Protein AF-A0AAQ4FDE8-F1 (afdb_monomer)

Radius of gyration: 30.87 Å; Cα contacts (8 Å, |Δi|>4): 54; chains: 1; bounding box: 46×74×70 Å

pLDDT: mean 71.05, std 19.65, range [37.56, 96.06]

Secondary structure (DSSP, 8-state):
-HHHHHHHHHT-SS------TT----GGGSGGG---S-TTSGGGS--------HHHHHHHHHHHHHHHHHHHHHHHHHHHT----------------------------TTHHHHHHHHHHHHHHHHHHHTTS-S--SSHHHHHHHHHHHHHHHHTT--

Foldseek 3Di:
DQLVLVCVLVVNPVSPDDDDPPDDDFLVQFPVSHADPDPVDSRPHRNDRDDDDPVNVVVVVVVVVVVVVVVVVVVVVVVVVPDDPPDDDDDDDDDDDDDDDDDDDDDPDPPPPPVVVVVVVVVVVVVVVPPPDDDDDPPVVVVVVVVVVVVVVVVVPPD

Sequence (159 aa):
MWIDNIRKARGDTDGVWSPTKYSKVCSRHFVGNTKGEDPRTENYAPTIFPFVKKETAQKYNMHLAARQRAKQSQQKLTEASETPSLGGVAKHPLPSSNAATAELAGGATMEGQVRSFLVTCLFLTFLTTTYKCSKRRKFLASFAMQITTRVAKRLVSFE

Structure (mmCIF, N/CA/C/O backbone):
data_AF-A0AAQ4FDE8-F1
#
_entry.id   AF-A0AAQ4FDE8-F1
#
loop_
_atom_site.group_PDB
_atom_site.id
_atom_site.type_symbol
_atom_site.label_atom_id
_atom_site.label_alt_id
_atom_site.label_comp_id
_atom_site.label_asym_id
_atom_site.label_entity_id
_atom_site.label_seq_id
_atom_site.pdbx_PDB_ins_code
_atom_site.Cartn_x
_atom_site.Cartn_y
_atom_site.Cartn_z
_atom_site.occupancy
_atom_site.B_iso_or_equiv
_atom_site.auth_seq_id
_atom_site.auth_comp_id
_atom_site.auth_asym_id
_atom_site.auth_atom_id
_atom_site.pdbx_PDB_model_num
ATOM 1 N N . MET A 1 1 ? 8.113 7.552 -10.962 1.00 76.06 1 MET A N 1
ATOM 2 C CA . MET A 1 1 ? 7.499 6.220 -11.186 1.00 76.06 1 MET A CA 1
ATOM 3 C C . MET A 1 1 ? 7.056 5.532 -9.889 1.00 76.06 1 MET A C 1
ATOM 5 O O . MET A 1 1 ? 5.872 5.271 -9.746 1.00 76.06 1 MET A O 1
ATOM 9 N N . TRP A 1 2 ? 7.948 5.258 -8.921 1.00 91.06 2 TRP A N 1
ATOM 10 C CA . TRP A 1 2 ? 7.588 4.549 -7.670 1.00 91.06 2 TRP A CA 1
ATOM 11 C C . TRP A 1 2 ? 6.541 5.293 -6.827 1.00 91.06 2 TRP A C 1
ATOM 13 O O . TRP A 1 2 ? 5.496 4.749 -6.479 1.00 91.06 2 TRP A O 1
ATOM 23 N N . ILE A 1 3 ? 6.819 6.568 -6.539 1.00 91.06 3 ILE A N 1
ATOM 24 C CA . ILE A 1 3 ? 5.952 7.434 -5.732 1.00 91.06 3 ILE A CA 1
ATOM 25 C C . ILE A 1 3 ? 4.625 7.689 -6.455 1.00 91.06 3 ILE A C 1
ATOM 27 O O . ILE A 1 3 ? 3.570 7.635 -5.828 1.00 91.06 3 ILE A O 1
ATOM 31 N N . ASP A 1 4 ? 4.666 7.893 -7.772 1.00 89.88 4 ASP A N 1
ATOM 32 C CA . ASP A 1 4 ? 3.481 8.195 -8.583 1.00 89.88 4 ASP A CA 1
ATOM 33 C C . ASP A 1 4 ? 2.487 7.031 -8.598 1.00 89.88 4 ASP A C 1
ATOM 35 O O . ASP A 1 4 ? 1.287 7.246 -8.436 1.00 89.88 4 ASP A O 1
ATOM 39 N N . ASN A 1 5 ? 2.976 5.789 -8.697 1.00 90.19 5 ASN A N 1
ATOM 40 C CA . ASN A 1 5 ? 2.124 4.602 -8.612 1.00 90.19 5 ASN A CA 1
ATOM 41 C C . ASN A 1 5 ? 1.392 4.533 -7.266 1.00 90.19 5 ASN A C 1
ATOM 43 O O . ASN A 1 5 ? 0.196 4.239 -7.221 1.00 90.19 5 ASN A O 1
ATOM 47 N N . ILE A 1 6 ? 2.090 4.845 -6.171 1.00 90.94 6 ILE A N 1
ATOM 48 C CA . ILE A 1 6 ? 1.501 4.845 -4.828 1.00 90.94 6 ILE A CA 1
ATOM 49 C C . ILE A 1 6 ? 0.491 5.991 -4.678 1.00 90.94 6 ILE A C 1
ATOM 51 O O . ILE A 1 6 ? -0.596 5.776 -4.140 1.00 90.94 6 ILE A O 1
ATOM 55 N N . ARG A 1 7 ? 0.804 7.193 -5.174 1.00 89.81 7 ARG A N 1
ATOM 56 C CA . ARG A 1 7 ? -0.124 8.339 -5.165 1.00 89.81 7 ARG A CA 1
ATOM 57 C C . ARG A 1 7 ? -1.403 8.026 -5.930 1.00 89.81 7 ARG A C 1
ATOM 59 O O . ARG A 1 7 ? -2.496 8.167 -5.381 1.00 89.81 7 ARG A O 1
ATOM 66 N N . LYS A 1 8 ? -1.267 7.482 -7.141 1.00 87.44 8 LYS A N 1
ATOM 67 C CA . LYS A 1 8 ? -2.397 7.041 -7.965 1.00 87.44 8 LYS A CA 1
ATOM 68 C C . LYS A 1 8 ? -3.247 5.997 -7.243 1.00 87.44 8 LYS A C 1
ATOM 70 O O . LYS A 1 8 ? -4.468 6.116 -7.221 1.00 87.44 8 LYS A O 1
ATOM 75 N N . ALA A 1 9 ? -2.617 5.016 -6.598 1.00 86.88 9 ALA A N 1
ATOM 76 C CA . ALA A 1 9 ? -3.317 3.994 -5.822 1.00 86.88 9 ALA A CA 1
ATOM 77 C C . ALA A 1 9 ? -4.066 4.553 -4.602 1.00 86.88 9 ALA A C 1
ATOM 79 O O . ALA A 1 9 ? -5.101 4.015 -4.210 1.00 86.88 9 ALA A O 1
ATOM 80 N N . ARG A 1 10 ? -3.558 5.633 -4.000 1.00 85.44 10 ARG A N 1
ATOM 81 C CA . ARG A 1 10 ? -4.215 6.342 -2.892 1.00 85.44 10 ARG A CA 1
ATOM 82 C C . ARG A 1 10 ? -5.325 7.289 -3.355 1.00 85.44 10 ARG A C 1
ATOM 84 O O . ARG A 1 10 ? -6.093 7.737 -2.509 1.00 85.44 10 ARG A O 1
ATOM 91 N N . GLY A 1 11 ? -5.419 7.578 -4.654 1.00 85.50 11 GLY A N 1
ATOM 92 C CA . GLY A 1 11 ? -6.295 8.626 -5.180 1.00 85.50 11 GLY A CA 1
ATOM 93 C C . GLY A 1 11 ? -5.822 10.033 -4.808 1.00 85.50 11 GLY A C 1
ATOM 94 O O . GLY A 1 11 ? -6.640 10.937 -4.687 1.00 85.50 11 GLY A O 1
ATOM 95 N N . ASP A 1 12 ? -4.519 10.203 -4.579 1.00 84.19 12 ASP A N 1
ATOM 96 C CA . ASP A 1 12 ? -3.904 11.494 -4.280 1.00 84.19 12 ASP A CA 1
ATOM 97 C C . ASP A 1 12 ? -3.520 12.195 -5.590 1.00 84.19 12 ASP A C 1
ATOM 99 O O . ASP A 1 12 ? -2.417 12.009 -6.109 1.00 84.19 12 ASP A O 1
ATOM 103 N N . THR A 1 13 ? -4.469 12.936 -6.166 1.00 76.69 13 THR A N 1
ATOM 104 C CA . THR A 1 13 ? -4.285 13.714 -7.406 1.00 76.69 13 THR A CA 1
ATOM 105 C C . THR A 1 13 ? -3.457 14.977 -7.198 1.00 76.69 13 THR A C 1
ATOM 107 O O . THR A 1 13 ? -2.770 15.407 -8.120 1.00 76.69 13 THR A O 1
ATOM 110 N N . ASP A 1 14 ? -3.479 15.530 -5.987 1.00 81.19 14 ASP A N 1
ATOM 111 C CA . ASP A 1 14 ? -2.883 16.832 -5.672 1.00 81.19 14 ASP A CA 1
ATOM 112 C C . ASP A 1 14 ? -1.425 16.692 -5.191 1.00 81.19 14 ASP A C 1
ATOM 114 O O . ASP A 1 14 ? -0.738 17.678 -4.931 1.00 81.19 14 ASP A O 1
ATOM 118 N N . GLY A 1 15 ? -0.935 15.450 -5.072 1.00 83.19 15 GLY A N 1
ATOM 119 C CA . GLY A 1 15 ? 0.443 15.137 -4.696 1.00 83.19 15 GLY A CA 1
ATOM 120 C C . GLY A 1 15 ? 0.784 15.462 -3.241 1.00 83.19 15 GLY A C 1
ATOM 121 O O . GLY A 1 15 ? 1.968 15.564 -2.906 1.00 83.19 15 GLY A O 1
ATOM 122 N N . VAL A 1 16 ? -0.230 15.603 -2.383 1.00 88.25 16 VAL A N 1
ATOM 123 C CA . VAL A 1 16 ? -0.091 15.996 -0.971 1.00 88.25 16 VAL A CA 1
ATOM 124 C C . VAL A 1 16 ? 0.707 14.956 -0.190 1.00 88.25 16 VAL A C 1
ATOM 126 O O . VAL A 1 16 ? 1.462 15.287 0.726 1.00 88.25 16 VAL A O 1
ATOM 129 N N . TRP A 1 17 ? 0.565 13.680 -0.540 1.00 89.56 17 TRP A N 1
ATOM 130 C CA . TRP A 1 17 ? 1.289 12.609 0.115 1.00 89.56 17 TRP A CA 1
ATOM 131 C C . TRP A 1 17 ? 2.720 12.489 -0.415 1.00 89.56 17 TRP A C 1
ATOM 133 O O . TRP A 1 17 ? 2.978 12.389 -1.621 1.00 89.56 17 TRP A O 1
ATOM 143 N N . SER A 1 18 ? 3.657 12.402 0.525 1.00 92.31 18 SER A N 1
ATOM 144 C CA . SER A 1 18 ? 5.048 12.032 0.299 1.00 92.31 18 SER A CA 1
ATOM 145 C C . SER A 1 18 ? 5.454 10.904 1.258 1.00 92.31 18 SER A C 1
ATOM 147 O O . SER A 1 18 ? 4.948 10.819 2.385 1.00 92.31 18 SER A O 1
ATOM 149 N N . PRO A 1 19 ? 6.335 9.986 0.826 1.00 93.25 19 PRO A N 1
ATOM 150 C CA . PRO A 1 19 ? 6.833 8.941 1.703 1.00 93.25 19 PRO A CA 1
ATOM 151 C C . PRO A 1 19 ? 7.710 9.542 2.805 1.00 93.25 19 PRO A C 1
ATOM 153 O O . PRO A 1 19 ? 8.568 10.388 2.568 1.00 93.25 19 PRO A O 1
ATOM 156 N N . THR A 1 20 ? 7.520 9.056 4.024 1.00 94.44 20 THR A N 1
ATOM 157 C CA . THR A 1 20 ? 8.389 9.339 5.174 1.00 94.44 20 THR A CA 1
ATOM 158 C C . THR A 1 20 ? 9.442 8.242 5.339 1.00 94.44 20 THR A C 1
ATOM 160 O O . THR A 1 20 ? 9.302 7.156 4.777 1.00 94.44 20 THR A O 1
ATOM 163 N N . LYS A 1 21 ? 10.444 8.451 6.208 1.00 95.44 21 LYS A N 1
ATOM 164 C CA . LYS A 1 21 ? 11.445 7.416 6.559 1.00 95.44 21 LYS A CA 1
ATOM 165 C C . LYS A 1 21 ? 10.852 6.098 7.086 1.00 95.44 21 LYS A C 1
ATOM 167 O O . LYS A 1 21 ? 11.520 5.072 7.076 1.00 95.44 21 LYS A O 1
ATOM 172 N N . TYR A 1 22 ? 9.605 6.122 7.556 1.00 94.81 22 TYR A N 1
ATOM 173 C CA . TYR A 1 22 ? 8.897 4.948 8.074 1.00 94.81 22 TYR A CA 1
ATOM 174 C C . TYR A 1 22 ? 7.886 4.368 7.083 1.00 94.81 22 TYR A C 1
ATOM 176 O O . TYR A 1 22 ? 7.235 3.367 7.385 1.00 94.81 22 TYR A O 1
ATOM 184 N N . SER A 1 23 ? 7.725 4.991 5.916 1.00 91.50 23 SER A N 1
ATOM 185 C CA . SER A 1 23 ? 6.811 4.511 4.886 1.00 91.50 23 SER A CA 1
ATOM 186 C C . SER A 1 23 ? 7.382 3.249 4.249 1.00 91.50 23 SER A C 1
ATOM 188 O O . SER A 1 23 ? 8.468 3.265 3.678 1.00 91.50 23 SER A O 1
ATOM 190 N N . LYS A 1 24 ? 6.646 2.142 4.368 1.00 93.00 24 LYS A N 1
ATOM 191 C CA . LYS A 1 24 ? 7.025 0.834 3.824 1.00 93.00 24 LYS A CA 1
ATOM 192 C C . LYS A 1 24 ? 5.966 0.356 2.837 1.00 93.00 24 LYS A C 1
ATOM 194 O O . LYS A 1 24 ? 4.775 0.566 3.058 1.00 93.00 24 LYS A O 1
ATOM 199 N N . VAL A 1 25 ? 6.407 -0.315 1.776 1.00 92.69 25 VAL A N 1
ATOM 200 C CA . VAL A 1 25 ? 5.535 -0.972 0.794 1.00 92.69 25 VAL A CA 1
ATOM 201 C C . VAL A 1 25 ? 5.641 -2.479 0.989 1.00 92.69 25 VAL A C 1
ATOM 203 O O . VAL A 1 25 ? 6.737 -3.031 1.043 1.00 92.69 25 VAL A O 1
ATOM 206 N N . CYS A 1 26 ? 4.500 -3.150 1.121 1.00 91.44 26 CYS A N 1
ATOM 207 C CA . CYS A 1 26 ? 4.455 -4.601 1.271 1.00 91.44 26 CYS A CA 1
ATOM 208 C C . CYS A 1 26 ? 4.826 -5.302 -0.044 1.00 91.44 26 CYS A C 1
ATOM 210 O O . CYS A 1 26 ? 4.425 -4.859 -1.120 1.00 91.44 26 CYS A O 1
ATOM 212 N N . SER A 1 27 ? 5.504 -6.449 0.044 1.00 94.25 27 SER A N 1
ATOM 213 C CA . SER A 1 27 ? 5.958 -7.208 -1.131 1.00 94.25 27 SER A CA 1
ATOM 214 C C . SER A 1 27 ? 4.819 -7.677 -2.053 1.00 94.25 27 SER A C 1
ATOM 216 O O . SER A 1 27 ? 5.008 -7.822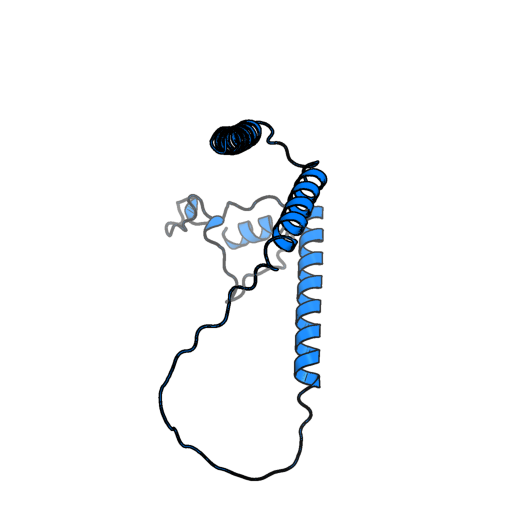 -3.252 1.00 94.25 27 SER A O 1
ATOM 218 N N . ARG A 1 28 ? 3.599 -7.815 -1.518 1.00 94.19 28 ARG A N 1
ATOM 219 C CA . ARG A 1 28 ? 2.365 -8.130 -2.264 1.00 94.19 28 ARG A CA 1
ATOM 220 C C . ARG A 1 28 ? 2.040 -7.143 -3.392 1.00 94.19 28 ARG A C 1
ATOM 222 O O . ARG A 1 28 ? 1.252 -7.468 -4.271 1.00 94.19 28 ARG A O 1
ATOM 229 N N . HIS A 1 29 ? 2.590 -5.933 -3.345 1.00 94.19 29 HIS A N 1
ATOM 230 C CA . HIS A 1 29 ? 2.349 -4.925 -4.375 1.00 94.19 29 HIS A CA 1
ATOM 231 C C . HIS A 1 29 ? 3.249 -5.086 -5.615 1.00 94.19 29 HIS A C 1
ATOM 233 O O . HIS A 1 29 ? 3.078 -4.339 -6.578 1.00 94.19 29 HIS A O 1
ATOM 239 N N . PHE A 1 30 ? 4.165 -6.061 -5.605 1.00 94.69 30 PHE A N 1
ATOM 240 C CA . PHE A 1 30 ? 5.050 -6.431 -6.714 1.00 94.69 30 PHE A CA 1
ATOM 241 C C . PHE A 1 30 ? 4.616 -7.776 -7.310 1.00 94.69 30 PHE A C 1
ATOM 243 O O . PHE A 1 30 ? 4.038 -8.606 -6.597 1.00 94.69 30 PHE A O 1
ATOM 250 N N . VAL A 1 31 ? 4.881 -8.019 -8.598 1.00 91.88 31 VAL A N 1
ATOM 251 C CA . VAL A 1 31 ? 4.477 -9.286 -9.226 1.00 91.88 31 VAL A CA 1
ATOM 252 C C . VAL A 1 31 ? 5.301 -10.451 -8.665 1.00 91.88 31 VAL A C 1
ATOM 254 O O . VAL A 1 31 ? 6.473 -10.328 -8.312 1.00 91.88 31 VAL A O 1
ATOM 257 N N . GLY A 1 32 ? 4.637 -11.584 -8.432 1.00 92.62 32 GLY A N 1
ATOM 258 C CA . GLY A 1 32 ? 5.239 -12.711 -7.710 1.00 92.62 32 GLY A CA 1
ATOM 259 C C . GLY A 1 32 ? 5.579 -12.414 -6.240 1.00 92.62 32 GLY A C 1
ATOM 260 O O . GLY A 1 32 ? 6.380 -13.132 -5.645 1.00 92.62 32 GLY A O 1
ATOM 261 N N . ASN A 1 33 ? 4.999 -11.365 -5.643 1.00 94.62 33 ASN A N 1
ATOM 262 C CA . ASN A 1 33 ? 5.236 -10.941 -4.259 1.00 94.62 33 ASN A CA 1
ATOM 263 C C . ASN A 1 33 ? 6.716 -10.664 -3.926 1.00 94.62 33 ASN A C 1
ATOM 265 O O . ASN A 1 33 ? 7.115 -10.793 -2.765 1.00 94.62 33 ASN A O 1
ATOM 269 N N . THR A 1 34 ? 7.527 -10.301 -4.924 1.00 93.56 34 THR A N 1
ATOM 270 C CA . THR A 1 34 ? 8.976 -10.103 -4.784 1.00 93.56 34 THR A CA 1
ATOM 271 C C . THR A 1 34 ? 9.397 -8.811 -5.479 1.00 93.56 34 THR A C 1
ATOM 273 O O . THR A 1 34 ? 9.011 -8.567 -6.617 1.00 93.56 34 THR A O 1
ATOM 276 N N . LYS A 1 35 ? 10.191 -7.974 -4.799 1.00 93.88 35 LYS A N 1
ATOM 277 C CA . LYS A 1 35 ? 10.752 -6.751 -5.389 1.00 93.88 35 LYS A CA 1
ATOM 278 C C . LYS A 1 35 ? 11.932 -7.114 -6.294 1.00 93.88 35 LYS A C 1
ATOM 280 O O . LYS A 1 35 ? 12.846 -7.805 -5.853 1.00 93.88 35 LYS A O 1
ATOM 285 N N . GLY A 1 36 ? 11.921 -6.610 -7.522 1.00 92.56 36 GLY A N 1
ATOM 286 C CA . GLY A 1 36 ? 13.080 -6.620 -8.411 1.00 92.56 36 GLY A CA 1
ATOM 287 C C . GLY A 1 36 ? 14.007 -5.434 -8.134 1.00 92.56 36 GLY A C 1
ATOM 288 O O . GLY A 1 36 ? 13.549 -4.360 -7.744 1.00 92.56 36 GLY A O 1
ATOM 289 N N . GLU A 1 37 ? 15.309 -5.621 -8.344 1.00 92.62 37 GLU A N 1
ATOM 290 C CA . GL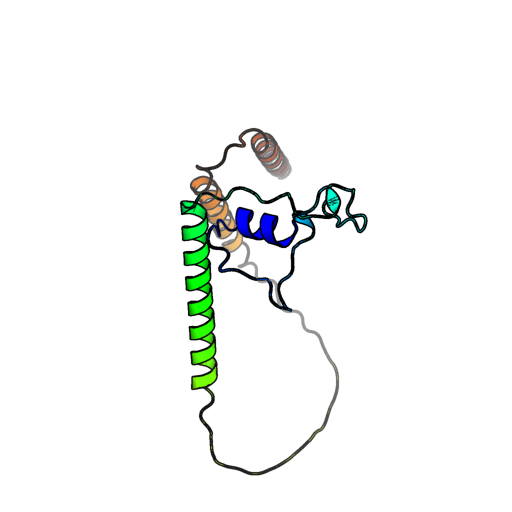U A 1 37 ? 16.299 -4.534 -8.261 1.00 92.62 37 GLU A CA 1
ATOM 291 C C . GLU A 1 37 ? 16.556 -3.861 -9.614 1.00 92.62 37 GLU A C 1
ATOM 293 O O . GLU A 1 37 ? 16.961 -2.703 -9.645 1.00 92.62 37 GLU A O 1
ATOM 298 N N . ASP A 1 38 ? 16.289 -4.552 -10.728 1.00 93.19 38 ASP A N 1
ATOM 299 C CA . ASP A 1 38 ? 16.512 -4.021 -12.074 1.00 93.19 38 ASP A CA 1
ATOM 300 C C . ASP A 1 38 ? 15.360 -3.090 -12.501 1.00 93.19 38 ASP A C 1
ATOM 302 O O . ASP A 1 38 ? 14.238 -3.579 -12.685 1.00 93.19 38 ASP A O 1
ATOM 306 N N . PRO A 1 39 ? 15.614 -1.784 -12.733 1.00 90.81 39 PRO A N 1
ATOM 307 C CA . PRO A 1 39 ? 14.609 -0.813 -13.170 1.00 90.81 39 PRO A CA 1
ATOM 308 C C . PRO A 1 39 ? 13.896 -1.150 -14.480 1.00 90.81 39 PRO A C 1
ATOM 310 O O . PRO A 1 39 ? 12.833 -0.590 -14.750 1.00 90.81 39 PRO A O 1
ATOM 313 N N . ARG A 1 40 ? 14.467 -2.030 -15.307 1.00 91.19 40 ARG A N 1
ATOM 314 C CA . ARG A 1 40 ? 13.868 -2.464 -16.580 1.00 91.19 40 ARG A CA 1
ATOM 315 C C . ARG A 1 40 ? 12.789 -3.528 -16.394 1.00 91.19 40 ARG A C 1
ATOM 317 O O . ARG A 1 40 ? 12.038 -3.800 -17.326 1.00 91.19 40 ARG A O 1
ATOM 324 N N . THR A 1 41 ? 12.714 -4.133 -15.210 1.00 90.06 41 THR A N 1
ATOM 325 C CA . THR A 1 41 ? 11.738 -5.180 -14.900 1.00 90.06 41 THR A CA 1
ATOM 326 C C . THR A 1 41 ? 10.447 -4.594 -14.340 1.00 90.06 41 THR A C 1
ATOM 328 O O . THR A 1 41 ? 10.452 -3.622 -13.584 1.00 90.06 41 THR A O 1
ATOM 331 N N . GLU A 1 42 ? 9.318 -5.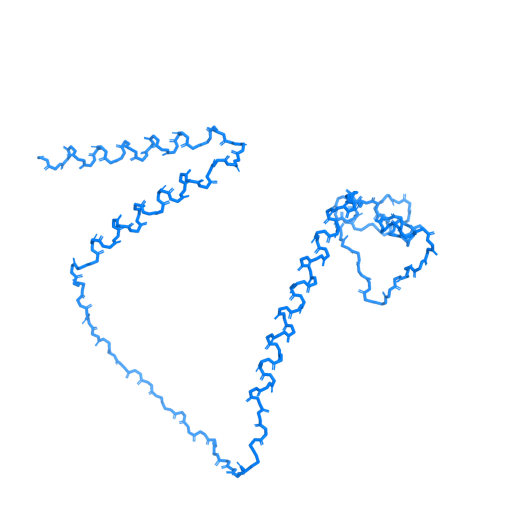234 -14.642 1.00 87.06 42 GLU A N 1
ATOM 332 C CA . GLU A 1 42 ? 8.007 -4.855 -14.092 1.00 87.06 42 GLU A CA 1
ATOM 333 C C . GLU A 1 42 ? 7.937 -4.968 -12.558 1.00 87.06 42 GLU A C 1
ATOM 335 O O . GLU A 1 42 ? 7.177 -4.249 -11.911 1.00 87.06 42 GLU A O 1
ATOM 340 N N . ASN A 1 43 ? 8.787 -5.813 -11.968 1.00 91.88 43 ASN A N 1
ATOM 341 C CA . ASN A 1 43 ? 8.889 -6.031 -10.525 1.00 91.88 43 ASN A CA 1
ATOM 342 C C . ASN A 1 43 ? 9.681 -4.961 -9.775 1.00 91.88 43 ASN A C 1
ATOM 344 O O . ASN A 1 43 ? 9.768 -5.022 -8.547 1.00 91.88 43 ASN A O 1
ATOM 348 N N . TYR A 1 44 ? 10.255 -3.982 -10.467 1.00 93.81 44 TYR A N 1
ATOM 349 C CA . TYR A 1 44 ? 10.952 -2.878 -9.816 1.00 93.81 44 TYR A CA 1
ATOM 350 C C . TYR A 1 44 ? 9.994 -1.934 -9.073 1.00 93.81 44 TYR A C 1
ATOM 352 O O . TYR A 1 44 ? 10.296 -1.427 -7.986 1.00 93.81 44 TYR A O 1
ATOM 360 N N . ALA A 1 45 ? 8.805 -1.705 -9.638 1.00 93.38 45 ALA A N 1
ATOM 361 C CA . ALA A 1 45 ? 7.818 -0.776 -9.104 1.00 93.38 45 ALA A CA 1
ATOM 362 C C . ALA A 1 45 ? 6.561 -1.490 -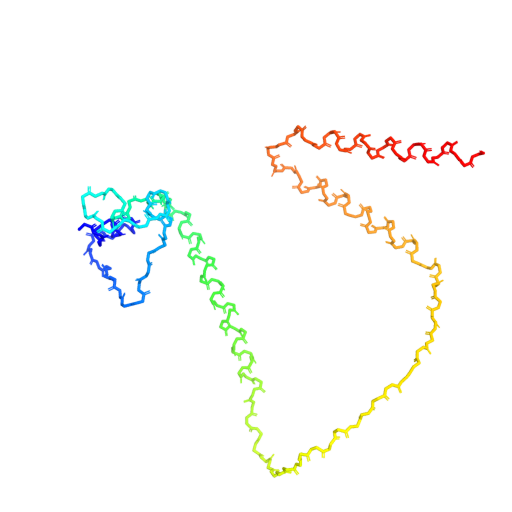8.587 1.00 93.38 45 ALA A C 1
ATOM 364 O O . ALA A 1 45 ? 6.133 -2.475 -9.182 1.00 93.38 45 ALA A O 1
ATOM 365 N N . PRO A 1 46 ? 5.917 -0.998 -7.510 1.00 93.69 46 PRO A N 1
ATOM 366 C CA . PRO A 1 46 ? 4.659 -1.546 -7.067 1.00 93.69 46 PRO A CA 1
ATOM 367 C C . PRO A 1 46 ? 3.595 -1.118 -8.070 1.00 93.69 46 PRO A C 1
ATOM 369 O O . PRO A 1 46 ? 3.380 0.073 -8.314 1.00 93.69 46 PRO A O 1
ATOM 372 N N . THR A 1 47 ? 2.949 -2.096 -8.676 1.00 91.69 47 THR A N 1
ATOM 373 C CA . THR A 1 47 ? 1.903 -1.896 -9.686 1.00 91.69 47 THR A CA 1
ATOM 374 C C . THR A 1 47 ? 0.589 -2.530 -9.249 1.00 91.69 47 THR A C 1
ATOM 376 O O . THR A 1 47 ? -0.481 -2.123 -9.701 1.00 91.69 47 THR A O 1
ATOM 379 N N . ILE A 1 48 ? 0.639 -3.475 -8.305 1.00 93.00 48 ILE A N 1
ATOM 380 C CA . ILE A 1 48 ? -0.522 -4.235 -7.855 1.00 93.00 48 ILE A CA 1
ATOM 381 C C . ILE A 1 48 ? -1.184 -3.498 -6.694 1.00 93.00 48 ILE A C 1
ATOM 383 O O . ILE A 1 48 ? -0.871 -3.723 -5.524 1.00 93.00 48 ILE A O 1
ATOM 387 N N . PHE A 1 49 ? -2.141 -2.631 -7.006 1.00 89.69 49 PHE A N 1
ATOM 388 C CA . PHE A 1 49 ? -3.007 -2.006 -6.011 1.00 89.69 49 PHE A CA 1
ATOM 389 C C . PHE A 1 49 ? -4.464 -2.374 -6.301 1.00 89.69 49 PHE A C 1
ATOM 391 O O . PHE A 1 49 ? -4.988 -1.988 -7.346 1.00 89.69 49 PHE A O 1
ATOM 398 N N . PRO A 1 50 ? -5.138 -3.136 -5.418 1.00 83.94 50 PRO A N 1
ATOM 399 C CA . PRO A 1 50 ? -6.540 -3.452 -5.626 1.00 83.94 50 PRO A CA 1
ATOM 400 C C . PRO A 1 50 ? -7.357 -2.163 -5.551 1.00 83.94 50 PRO A C 1
ATOM 402 O O . PRO A 1 50 ? -7.229 -1.392 -4.599 1.00 83.94 50 PRO A O 1
ATOM 405 N N . PHE A 1 51 ? -8.220 -1.940 -6.539 1.00 78.81 51 PHE A N 1
ATOM 406 C CA . PHE A 1 51 ? -9.168 -0.838 -6.487 1.00 78.81 51 PHE A CA 1
ATOM 407 C C . PHE A 1 51 ? -10.165 -1.089 -5.351 1.00 78.81 51 PHE A C 1
ATOM 409 O O . PHE A 1 51 ? -10.994 -2.000 -5.413 1.00 78.81 51 PHE A O 1
ATOM 416 N N . VAL A 1 52 ? -10.077 -0.287 -4.292 1.00 78.50 52 VAL A N 1
ATOM 417 C CA . VAL A 1 52 ? -11.032 -0.332 -3.185 1.00 78.50 52 VAL A CA 1
ATOM 418 C C . VAL A 1 52 ? -12.103 0.720 -3.443 1.00 78.50 52 VAL A C 1
ATOM 420 O O . VAL A 1 52 ? -11.808 1.908 -3.538 1.00 78.50 52 VAL A O 1
ATOM 423 N N . LYS A 1 53 ? -13.367 0.289 -3.531 1.00 82.31 53 LYS A N 1
A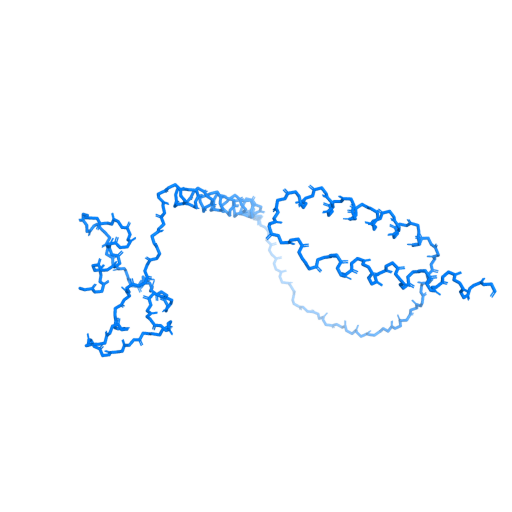TOM 424 C CA . LYS A 1 53 ? -14.506 1.213 -3.616 1.00 82.31 53 LYS A CA 1
ATOM 425 C C . LYS A 1 53 ? -14.509 2.156 -2.406 1.00 82.31 53 LYS A C 1
ATOM 427 O O . LYS A 1 53 ? -14.271 1.717 -1.278 1.00 82.31 53 LYS A O 1
ATOM 432 N N . LYS A 1 54 ? -14.844 3.431 -2.630 1.00 80.00 54 LYS A N 1
ATOM 433 C CA . LYS A 1 54 ? -14.848 4.490 -1.602 1.00 80.00 54 LYS A CA 1
ATOM 434 C C . LYS A 1 54 ? -15.630 4.098 -0.341 1.00 80.00 54 LYS A C 1
ATOM 436 O O . LYS A 1 54 ? -15.146 4.296 0.768 1.00 80.00 54 LYS A O 1
ATOM 441 N N . GLU A 1 55 ? -16.791 3.471 -0.509 1.00 86.00 55 GLU A N 1
ATOM 442 C CA . GLU A 1 55 ? -17.650 2.991 0.586 1.00 86.00 55 GLU A CA 1
ATOM 443 C C . GLU A 1 55 ? -16.944 1.967 1.487 1.00 86.00 55 GLU A C 1
ATOM 445 O O . GLU A 1 55 ? -17.033 2.028 2.715 1.00 86.00 55 GLU A O 1
ATOM 450 N N . THR A 1 56 ? -16.210 1.028 0.887 1.00 84.94 56 THR A N 1
ATOM 451 C CA . THR A 1 56 ? -15.455 0.007 1.622 1.00 84.94 56 THR A CA 1
ATOM 452 C C . THR A 1 56 ? -14.321 0.646 2.418 1.00 84.94 56 THR A C 1
ATOM 454 O O . THR A 1 56 ? -14.120 0.303 3.584 1.00 84.94 56 THR A O 1
ATOM 457 N N . ALA A 1 57 ? -13.617 1.613 1.822 1.00 82.81 57 ALA A N 1
ATOM 458 C CA . ALA A 1 57 ? -12.563 2.361 2.504 1.00 82.81 57 ALA A CA 1
ATOM 459 C C . ALA A 1 57 ? -13.111 3.179 3.689 1.00 82.81 57 ALA A C 1
ATOM 461 O O . ALA A 1 57 ? -12.521 3.170 4.769 1.00 82.81 57 ALA A O 1
ATOM 462 N N . GLN A 1 58 ? -14.270 3.828 3.529 1.00 86.94 58 GLN A N 1
ATOM 463 C CA . GLN A 1 58 ? -14.931 4.571 4.608 1.00 86.94 58 GLN A CA 1
ATOM 464 C C . GLN A 1 58 ? -15.308 3.667 5.786 1.00 86.94 58 GLN A C 1
ATOM 466 O O . GLN A 1 58 ? -14.973 3.980 6.930 1.00 86.94 58 GLN A O 1
ATOM 471 N N . LYS A 1 59 ? -15.941 2.516 5.515 1.00 92.31 59 LYS A N 1
ATOM 472 C CA . LYS A 1 59 ? -16.278 1.529 6.555 1.00 92.31 59 LYS A CA 1
ATOM 473 C C . LYS A 1 59 ? -15.029 1.051 7.292 1.00 92.31 59 LYS A C 1
ATOM 475 O O . LYS A 1 59 ? -15.014 1.019 8.520 1.00 92.31 59 LYS A O 1
ATOM 480 N N . TYR A 1 60 ? -13.964 0.732 6.557 1.00 88.25 60 TYR A N 1
ATOM 481 C CA . TYR A 1 60 ? -12.693 0.319 7.148 1.00 88.25 60 TYR A CA 1
ATOM 482 C C . TYR A 1 60 ? -12.102 1.396 8.072 1.00 88.25 60 TYR A C 1
ATOM 484 O O . TYR A 1 60 ? -11.746 1.098 9.213 1.00 88.25 60 TYR A O 1
ATOM 492 N N . ASN A 1 61 ? -12.068 2.655 7.629 1.00 89.88 61 ASN A N 1
ATOM 493 C CA . ASN A 1 61 ? -11.559 3.770 8.431 1.00 89.88 61 ASN A CA 1
ATOM 494 C C . ASN A 1 61 ? -12.394 4.003 9.699 1.00 89.88 61 ASN A C 1
ATOM 496 O O . ASN A 1 61 ? -11.830 4.246 10.765 1.00 89.88 61 ASN A O 1
ATOM 500 N N . MET A 1 62 ? -13.719 3.860 9.614 1.00 94.25 62 MET A N 1
ATOM 501 C CA . MET A 1 62 ? -14.605 3.919 10.780 1.00 94.25 62 MET A CA 1
ATOM 502 C C . MET A 1 62 ? -14.263 2.822 11.802 1.00 94.25 62 MET A C 1
ATOM 504 O O . MET A 1 62 ? -14.127 3.111 12.992 1.00 94.25 62 MET A O 1
ATOM 508 N N . HIS A 1 63 ? -14.061 1.580 11.351 1.00 93.69 63 HIS A N 1
ATOM 509 C CA . HIS A 1 63 ? -13.653 0.479 12.231 1.00 93.69 63 HIS A CA 1
ATOM 510 C C . HIS A 1 63 ? -12.272 0.712 12.861 1.00 93.69 63 HIS A C 1
ATOM 512 O O . HIS A 1 63 ? -12.081 0.423 14.046 1.00 93.69 63 HIS A O 1
ATOM 518 N N . LEU A 1 64 ? -11.315 1.266 12.109 1.00 93.25 64 LEU A N 1
ATOM 519 C CA . LEU A 1 64 ? -10.005 1.636 12.649 1.00 93.25 64 LEU A CA 1
ATOM 520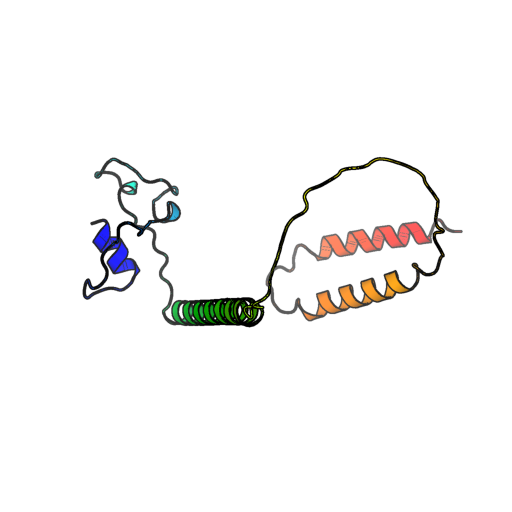 C C . LEU A 1 64 ? -10.112 2.715 13.732 1.00 93.25 64 LEU A C 1
ATOM 522 O O . LEU A 1 64 ? -9.516 2.554 14.798 1.00 93.25 64 LEU A O 1
ATOM 526 N N . ALA A 1 65 ? -10.894 3.769 13.493 1.00 95.38 65 ALA A N 1
ATOM 527 C CA . ALA A 1 65 ? -11.103 4.842 14.461 1.00 95.38 65 ALA A CA 1
ATOM 528 C C . ALA A 1 65 ? -11.766 4.323 15.747 1.00 95.38 65 ALA A C 1
ATOM 530 O O . ALA A 1 65 ? -11.325 4.651 16.849 1.00 95.38 65 ALA A O 1
ATOM 531 N N . ALA A 1 66 ? -12.775 3.453 15.627 1.00 96.06 66 ALA A N 1
ATOM 532 C CA . ALA A 1 66 ? -13.407 2.807 16.778 1.00 96.06 66 ALA A CA 1
ATOM 533 C C . ALA A 1 66 ? -12.396 1.982 17.595 1.00 96.06 66 ALA A C 1
ATOM 535 O O . ALA A 1 66 ? -12.337 2.102 18.820 1.00 96.06 66 ALA A O 1
ATOM 536 N N . ARG A 1 67 ? -11.538 1.205 16.920 1.00 95.69 67 ARG A N 1
ATOM 537 C CA . ARG A 1 67 ? -10.477 0.426 17.574 1.00 95.69 67 ARG A CA 1
ATOM 538 C C . ARG A 1 67 ? -9.456 1.316 18.284 1.00 95.69 67 ARG A C 1
ATOM 540 O O . ARG A 1 67 ? -8.995 0.958 19.364 1.00 95.69 67 ARG A O 1
ATOM 547 N N . GLN A 1 68 ? -9.080 2.446 17.690 1.00 95.94 68 GLN A N 1
ATOM 548 C CA . GLN A 1 68 ? -8.157 3.399 18.313 1.00 95.94 68 GLN A CA 1
ATOM 549 C C . GLN A 1 68 ? -8.756 4.013 19.582 1.00 95.94 68 GLN A C 1
ATOM 551 O O . GLN A 1 68 ? -8.085 4.024 20.612 1.00 95.94 68 GLN A O 1
ATOM 556 N N . ARG A 1 69 ? -10.031 4.422 19.546 1.00 95.69 69 ARG A N 1
ATOM 557 C CA . ARG A 1 69 ? -10.743 4.940 20.728 1.00 95.69 69 ARG A CA 1
ATOM 558 C C . ARG A 1 69 ? -10.815 3.909 21.855 1.00 95.69 69 ARG A C 1
ATOM 560 O O . ARG A 1 69 ? -10.537 4.247 22.998 1.00 95.69 69 ARG A O 1
ATOM 567 N N . ALA A 1 70 ? -11.108 2.648 21.528 1.00 95.25 70 ALA A N 1
ATOM 568 C CA . ALA A 1 70 ? -11.144 1.566 22.514 1.00 95.25 70 ALA A CA 1
ATOM 569 C C . ALA A 1 70 ? -9.776 1.325 23.182 1.00 95.25 70 ALA A C 1
ATOM 571 O O . ALA A 1 70 ? -9.700 1.082 24.385 1.00 95.25 70 ALA A O 1
ATOM 572 N N . LYS A 1 71 ? -8.677 1.429 22.421 1.00 95.25 71 LYS A N 1
ATOM 573 C CA . LYS A 1 71 ? -7.320 1.349 22.986 1.00 95.25 71 LYS A CA 1
ATOM 574 C C . LYS A 1 71 ? -7.024 2.521 23.924 1.00 95.25 71 LYS A C 1
ATOM 576 O O . LYS A 1 71 ? -6.488 2.308 25.003 1.00 95.25 71 LYS A O 1
ATOM 581 N N . GLN A 1 72 ? -7.404 3.736 23.533 1.00 94.62 72 GLN A N 1
ATOM 582 C CA . GLN A 1 72 ? -7.203 4.934 24.353 1.00 94.62 72 GLN A CA 1
ATOM 583 C C . GLN A 1 72 ? -8.000 4.877 25.661 1.00 94.62 72 GLN A C 1
ATOM 585 O O . GLN A 1 72 ? -7.471 5.234 26.709 1.00 94.62 72 GLN A O 1
ATOM 590 N N . SER A 1 73 ? -9.244 4.383 25.638 1.00 91.94 73 SER A N 1
ATOM 591 C CA . SER A 1 73 ? -10.032 4.232 26.869 1.00 91.94 73 SER A CA 1
ATOM 592 C C . SER A 1 73 ? -9.422 3.214 27.833 1.00 91.94 73 SER A C 1
ATOM 594 O O . SER A 1 73 ? -9.461 3.433 29.038 1.00 91.94 73 SER A O 1
ATOM 596 N N . GLN A 1 74 ? -8.830 2.130 27.317 1.00 91.50 74 GLN A N 1
ATOM 597 C CA . GLN A 1 74 ? -8.119 1.154 28.149 1.00 91.50 74 GLN A CA 1
ATOM 598 C C . GLN A 1 74 ? -6.871 1.765 28.797 1.00 91.50 74 GLN A C 1
ATOM 600 O O . GLN A 1 74 ? -6.680 1.598 29.995 1.00 91.50 74 GLN A O 1
ATOM 605 N N . GLN A 1 75 ? -6.074 2.522 28.037 1.00 90.94 75 GLN A N 1
ATOM 606 C CA . GLN A 1 75 ? -4.882 3.203 28.561 1.00 90.94 75 GLN A CA 1
ATOM 607 C C . GLN A 1 75 ? -5.230 4.249 29.627 1.00 90.94 75 GLN A C 1
ATOM 609 O O . GLN A 1 75 ? -4.575 4.323 30.662 1.00 90.94 75 GLN A O 1
ATOM 614 N N . LYS A 1 76 ? -6.314 5.008 29.423 1.00 90.50 76 LYS A N 1
ATOM 615 C CA . LYS A 1 76 ? -6.785 5.985 30.411 1.00 90.50 76 LYS A CA 1
ATOM 616 C C . LYS A 1 76 ? -7.215 5.325 31.728 1.00 90.50 76 LYS A C 1
ATOM 618 O O . LYS A 1 76 ? -7.010 5.906 32.786 1.00 90.50 76 LYS A O 1
ATOM 623 N N . LEU A 1 77 ? -7.813 4.133 31.672 1.00 85.69 77 LEU A N 1
ATOM 624 C CA . LEU A 1 77 ? -8.206 3.382 32.870 1.00 85.69 77 LEU A CA 1
ATOM 625 C C . LEU A 1 77 ? -6.993 2.844 33.637 1.00 85.69 77 LEU A C 1
ATOM 627 O O . LEU A 1 77 ? -6.987 2.924 34.859 1.00 85.69 77 LEU A O 1
ATOM 631 N N . THR A 1 78 ? -5.975 2.335 32.937 1.00 79.56 78 THR A N 1
ATOM 632 C CA . THR A 1 78 ? -4.744 1.848 33.582 1.00 79.56 78 THR A CA 1
ATOM 633 C C . THR A 1 78 ? -3.935 2.981 34.214 1.00 79.56 78 THR A C 1
ATOM 635 O O . THR A 1 78 ? -3.381 2.808 35.291 1.00 79.56 78 THR A O 1
ATOM 638 N N . GLU A 1 79 ? -3.916 4.160 33.590 1.00 77.00 79 GLU A N 1
ATOM 639 C CA . GLU A 1 79 ? -3.191 5.327 34.109 1.00 77.00 79 GLU A CA 1
ATOM 640 C C . GLU A 1 79 ? -3.933 5.999 35.277 1.00 77.00 79 GLU A C 1
ATOM 642 O O . GLU A 1 79 ? -3.316 6.429 36.244 1.00 77.00 79 GLU A O 1
ATOM 647 N N . ALA A 1 80 ? -5.272 6.011 35.262 1.00 73.25 80 ALA A N 1
ATOM 648 C CA . ALA A 1 80 ? -6.070 6.544 36.370 1.00 73.25 80 ALA A CA 1
ATOM 649 C C . ALA A 1 80 ? -6.036 5.674 37.643 1.00 73.25 80 ALA A C 1
ATOM 651 O O . ALA A 1 80 ? -6.431 6.152 38.705 1.00 73.25 80 ALA A O 1
ATOM 652 N N . SER A 1 81 ? -5.592 4.414 37.556 1.00 66.19 81 SER A N 1
ATOM 653 C CA . SER A 1 81 ? -5.379 3.556 38.730 1.00 66.19 81 SER A CA 1
ATOM 654 C C . SER A 1 81 ? -4.008 3.731 39.391 1.00 66.19 81 SER A C 1
ATOM 656 O O . SER A 1 81 ? -3.810 3.235 40.498 1.00 66.19 81 SER A O 1
ATOM 658 N N . GLU A 1 82 ? -3.076 4.451 38.763 1.00 63.88 82 GLU A N 1
ATOM 659 C CA . GLU A 1 82 ? -1.759 4.759 39.331 1.00 63.88 82 GLU A CA 1
ATOM 660 C C . GLU A 1 82 ? -1.789 6.129 40.025 1.00 63.88 82 GLU A C 1
ATOM 662 O O . GLU A 1 82 ? -1.148 7.095 39.617 1.00 63.88 82 GLU A O 1
ATOM 667 N N . THR A 1 83 ? -2.569 6.237 41.102 1.00 62.06 83 THR A N 1
ATOM 668 C CA . THR A 1 83 ? -2.496 7.396 42.000 1.00 62.06 83 THR A CA 1
ATOM 669 C C . THR A 1 83 ? -1.153 7.363 42.749 1.00 62.06 83 THR A C 1
ATOM 671 O O . THR A 1 83 ? -0.852 6.339 43.371 1.00 62.06 83 THR A O 1
ATOM 674 N N . PRO A 1 84 ? -0.346 8.445 42.769 1.00 53.47 84 PRO A N 1
ATOM 675 C CA . PRO A 1 84 ? 0.889 8.499 43.548 1.00 53.47 84 PRO A CA 1
ATOM 676 C C . PRO A 1 84 ? 0.578 8.436 45.049 1.00 53.47 84 PRO A C 1
ATOM 678 O O . PRO A 1 84 ? 0.254 9.435 45.689 1.00 53.47 84 PRO A O 1
ATOM 681 N N . SER A 1 85 ? 0.673 7.238 45.619 1.00 52.81 85 SER A N 1
ATOM 682 C CA . SER A 1 85 ? 0.808 7.040 47.057 1.00 52.81 85 SER A CA 1
ATOM 683 C C . SER A 1 85 ? 2.191 7.554 47.466 1.00 52.81 85 SER A C 1
ATOM 685 O O . SER A 1 85 ? 3.216 6.913 47.241 1.00 52.81 85 SER A O 1
ATOM 687 N N . LEU A 1 86 ? 2.228 8.770 48.012 1.00 53.31 86 LEU A N 1
ATOM 688 C CA . LEU A 1 86 ? 3.383 9.278 48.743 1.00 53.31 86 LEU A CA 1
ATOM 689 C C . LEU A 1 86 ? 3.441 8.600 50.117 1.00 53.31 86 LEU A C 1
ATOM 691 O O . LEU A 1 86 ? 2.537 8.757 50.933 1.00 53.31 86 LEU A O 1
ATOM 695 N N . GLY A 1 87 ? 4.544 7.891 50.353 1.00 47.00 87 GLY A N 1
ATOM 696 C CA . GLY A 1 87 ? 4.914 7.232 51.607 1.00 47.00 87 GLY A CA 1
ATOM 697 C C . GLY A 1 87 ? 5.178 5.751 51.341 1.00 47.00 87 GLY A C 1
ATOM 698 O O . GLY A 1 87 ? 4.255 5.001 51.085 1.00 47.00 87 GLY A O 1
ATOM 699 N N . GLY A 1 88 ? 6.394 5.222 51.313 1.00 52.34 88 GLY A N 1
ATOM 700 C CA . GLY A 1 88 ? 7.631 5.644 51.943 1.00 52.34 88 GLY A CA 1
ATOM 701 C C . GLY A 1 88 ? 8.243 4.404 52.600 1.00 52.34 88 GLY A C 1
ATOM 702 O O . GLY A 1 88 ? 7.607 3.780 53.435 1.00 52.34 88 GLY A O 1
ATOM 703 N N . VAL A 1 89 ? 9.504 4.129 52.253 1.00 49.53 89 VAL A N 1
ATOM 704 C CA . VAL A 1 89 ? 10.499 3.387 53.052 1.00 49.53 89 VAL A CA 1
ATOM 705 C C . VAL A 1 89 ? 10.554 1.846 52.928 1.00 49.53 89 VAL A C 1
ATOM 707 O O . VAL A 1 89 ? 9.881 1.090 53.609 1.00 49.53 89 VAL A O 1
ATOM 710 N N . ALA A 1 90 ? 11.542 1.455 52.113 1.00 50.75 90 ALA A N 1
ATOM 711 C CA . ALA A 1 90 ? 12.611 0.472 52.348 1.00 50.75 90 ALA A CA 1
ATOM 712 C C . ALA A 1 90 ? 12.347 -1.051 52.362 1.00 50.75 90 ALA A C 1
ATOM 714 O O . ALA A 1 90 ? 11.785 -1.619 53.284 1.00 50.75 90 ALA A O 1
ATOM 715 N N . LYS A 1 91 ? 13.021 -1.682 51.385 1.00 53.25 91 LYS A N 1
ATOM 716 C CA . LYS A 1 91 ? 13.957 -2.821 51.502 1.00 53.25 91 LYS A CA 1
ATOM 717 C C . LYS A 1 91 ? 13.482 -4.073 52.256 1.00 53.25 91 LYS A C 1
ATOM 719 O O . LYS A 1 91 ? 13.530 -4.109 53.475 1.00 53.25 91 LYS A O 1
ATOM 724 N N . HIS A 1 92 ? 13.340 -5.171 51.512 1.00 45.59 92 HIS A N 1
ATOM 725 C CA . HIS A 1 92 ? 14.115 -6.395 51.774 1.00 45.59 92 HIS A CA 1
ATOM 726 C C . HIS A 1 92 ? 14.111 -7.334 50.548 1.00 45.59 92 HIS A C 1
ATOM 728 O O . HIS A 1 92 ? 13.040 -7.593 50.000 1.00 45.59 92 HIS A O 1
ATOM 734 N N . PRO A 1 93 ? 15.270 -7.857 50.100 1.00 58.03 93 PRO A N 1
ATOM 735 C CA . PRO A 1 93 ? 15.331 -8.976 49.165 1.00 58.03 93 PRO A CA 1
ATOM 736 C C . PRO A 1 93 ? 15.491 -10.333 49.882 1.00 58.03 93 PRO A C 1
ATOM 738 O O . PRO A 1 93 ? 16.370 -10.459 50.731 1.00 58.03 93 PRO A O 1
ATOM 741 N N . LEU A 1 94 ? 14.715 -11.327 49.403 1.00 49.16 94 LEU A N 1
ATOM 742 C CA . LEU A 1 94 ? 14.928 -12.802 49.421 1.00 49.16 94 LEU A CA 1
ATOM 743 C C . LEU A 1 94 ? 14.915 -13.507 50.807 1.00 49.16 94 LEU A C 1
ATOM 745 O O . LEU A 1 94 ? 15.132 -12.820 51.801 1.00 49.16 94 LEU A O 1
ATOM 749 N N . PRO A 1 95 ? 14.628 -14.836 50.936 1.00 53.56 95 PRO A N 1
ATOM 750 C CA . PRO A 1 95 ? 14.924 -15.963 50.018 1.00 53.56 95 PRO A CA 1
ATOM 751 C C . PRO A 1 95 ? 13.729 -16.905 49.695 1.00 53.56 95 PRO A C 1
ATOM 753 O O . PRO A 1 95 ? 12.746 -16.975 50.418 1.00 53.56 95 PRO A O 1
ATOM 756 N N . SER A 1 96 ? 13.666 -17.536 48.515 1.00 62.19 96 SER A N 1
ATOM 757 C CA . SER A 1 96 ? 14.136 -18.910 48.220 1.00 62.19 96 SER A CA 1
ATOM 758 C C . SER A 1 96 ? 13.923 -19.951 49.335 1.00 62.19 96 SER A C 1
ATOM 760 O O . SER A 1 96 ? 14.728 -20.025 50.256 1.00 62.19 96 SER A O 1
ATOM 762 N N . SER A 1 97 ? 12.917 -20.823 49.193 1.00 50.41 97 SER A N 1
ATOM 763 C CA . SER A 1 97 ? 12.940 -22.228 49.656 1.00 50.41 97 SER A CA 1
ATOM 764 C C . SER A 1 97 ? 11.806 -23.021 48.966 1.00 50.41 97 SER A C 1
ATOM 766 O O . SER A 1 97 ? 10.694 -22.522 48.846 1.00 50.41 97 SER A O 1
ATOM 768 N N . ASN A 1 98 ? 12.150 -24.058 48.191 1.00 48.19 98 ASN A N 1
ATOM 769 C CA . ASN A 1 98 ? 12.096 -25.503 48.510 1.00 48.19 98 ASN A CA 1
ATOM 770 C C . ASN A 1 98 ? 10.667 -26.076 48.360 1.00 48.19 98 ASN A C 1
ATOM 772 O O . ASN A 1 98 ? 9.761 -25.691 49.080 1.00 48.19 98 ASN A O 1
ATOM 776 N N . ALA A 1 99 ? 10.382 -26.830 47.295 1.00 39.34 99 ALA A N 1
ATOM 777 C CA . ALA A 1 99 ? 10.543 -28.289 47.173 1.00 39.34 99 ALA A CA 1
ATOM 778 C C . ALA A 1 99 ? 9.306 -29.088 47.643 1.00 39.34 99 ALA A C 1
ATOM 780 O O . ALA A 1 99 ? 8.930 -29.007 48.800 1.00 39.34 99 ALA A O 1
ATOM 781 N N . ALA A 1 100 ? 8.745 -29.850 46.686 1.00 39.72 100 ALA A N 1
ATOM 782 C CA . ALA A 1 100 ? 8.053 -31.152 46.752 1.00 39.72 100 ALA A CA 1
ATOM 783 C C . ALA A 1 100 ? 7.109 -31.441 47.950 1.00 39.72 100 ALA A C 1
ATOM 785 O O . ALA A 1 100 ? 7.496 -31.360 49.105 1.00 39.72 100 ALA A O 1
ATOM 786 N N . THR A 1 101 ? 5.877 -31.924 47.762 1.00 39.69 101 THR A N 1
ATOM 787 C CA . THR A 1 101 ? 5.575 -33.342 47.453 1.00 39.69 101 THR A CA 1
ATOM 788 C C . THR A 1 101 ? 4.051 -33.601 47.466 1.00 39.69 101 THR A C 1
ATOM 790 O O . THR A 1 101 ? 3.315 -32.846 48.090 1.00 39.69 101 THR A O 1
ATOM 793 N N . ALA A 1 102 ? 3.652 -34.732 46.854 1.00 38.59 102 ALA A N 1
ATOM 794 C CA . ALA A 1 102 ? 2.426 -35.534 47.056 1.00 38.59 102 ALA A CA 1
ATOM 795 C C . ALA A 1 102 ? 1.102 -34.966 46.498 1.00 38.59 102 ALA A C 1
ATOM 797 O O . ALA A 1 102 ? 0.636 -33.898 46.868 1.00 38.59 102 ALA A O 1
ATOM 798 N N . GLU A 1 103 ? 0.543 -35.580 45.449 1.00 44.00 103 GLU A N 1
ATOM 799 C CA . GLU A 1 103 ? -0.376 -36.739 45.512 1.00 44.00 103 GLU A CA 1
ATOM 800 C C . GLU A 1 103 ? -1.572 -36.523 46.451 1.00 44.00 103 GLU A C 1
ATOM 802 O O . GLU A 1 103 ? -1.422 -36.590 47.663 1.00 44.00 103 GLU A O 1
ATOM 807 N N . LEU A 1 104 ? -2.777 -36.381 45.886 1.00 43.50 104 LEU A N 1
ATOM 808 C CA . LEU A 1 104 ? -3.877 -37.288 46.221 1.00 43.50 104 LEU A CA 1
ATOM 809 C C . LEU A 1 104 ? -5.018 -37.189 45.202 1.00 43.50 104 LEU A C 1
ATOM 811 O O . LEU A 1 104 ? -5.441 -36.114 44.781 1.00 43.50 104 LEU A O 1
ATOM 815 N N . ALA A 1 105 ? -5.508 -38.368 44.841 1.00 46.06 105 ALA A N 1
ATOM 816 C CA . ALA A 1 105 ? -6.698 -38.624 44.060 1.00 46.06 105 ALA A CA 1
ATOM 817 C C . ALA A 1 105 ? -7.936 -37.872 44.583 1.00 46.06 105 ALA A C 1
ATOM 819 O O . ALA A 1 105 ? -8.174 -37.790 45.786 1.00 46.06 105 ALA A O 1
ATOM 820 N N . GLY A 1 106 ? -8.770 -37.394 43.657 1.00 37.56 106 GLY A N 1
ATOM 821 C CA . GLY A 1 106 ? -10.040 -36.742 43.960 1.00 37.56 106 GLY A CA 1
ATOM 822 C C . GLY A 1 106 ? -11.110 -37.112 42.938 1.00 37.56 106 GLY A C 1
ATOM 823 O O . GLY A 1 106 ? -11.205 -36.492 41.887 1.00 37.56 106 GLY A O 1
ATOM 824 N N . GLY A 1 107 ? -11.861 -38.160 43.278 1.00 37.59 107 GLY A N 1
ATOM 825 C CA . GLY A 1 107 ? -13.147 -38.621 42.747 1.00 37.59 107 GLY A CA 1
ATOM 826 C C . GLY A 1 107 ? -13.749 -37.937 41.517 1.00 37.59 107 GLY A C 1
ATOM 827 O O . GLY A 1 107 ? -14.266 -36.825 41.586 1.00 37.59 107 GLY A O 1
ATOM 828 N N . ALA A 1 108 ? -13.846 -38.708 40.432 1.00 39.03 108 ALA A N 1
ATOM 829 C CA . ALA A 1 108 ? -14.854 -38.508 39.403 1.00 39.03 108 ALA A CA 1
ATOM 830 C C . ALA A 1 108 ? -16.242 -38.808 39.999 1.00 39.03 108 ALA A C 1
ATOM 832 O O . ALA A 1 108 ? -16.685 -39.955 40.049 1.00 39.03 108 ALA A O 1
ATOM 833 N N . THR A 1 109 ? -16.923 -37.774 40.485 1.00 45.53 109 THR A N 1
ATOM 834 C CA . THR A 1 109 ? -18.353 -37.839 40.788 1.00 45.53 109 THR A CA 1
ATOM 835 C C . THR A 1 109 ? -19.145 -37.791 39.479 1.00 45.53 109 THR A C 1
ATOM 837 O O . THR A 1 109 ? -18.887 -36.982 38.586 1.00 45.53 109 THR A O 1
ATOM 840 N N . MET A 1 110 ? -20.116 -38.695 39.342 1.00 52.97 110 MET A N 1
ATOM 841 C CA . MET A 1 110 ? -20.877 -38.971 38.112 1.00 52.97 110 MET A CA 1
ATOM 842 C C . MET A 1 110 ? -21.929 -37.901 37.742 1.00 52.97 110 MET A C 1
ATOM 844 O O . MET A 1 110 ? -22.876 -38.170 37.009 1.00 52.97 110 MET A O 1
ATOM 848 N N . GLU A 1 111 ? -21.751 -36.661 38.192 1.00 49.50 111 GLU A N 1
ATOM 849 C CA . GLU A 1 111 ? -22.653 -35.527 37.921 1.00 49.50 111 GLU A CA 1
ATOM 850 C C . GLU A 1 111 ? -22.341 -34.819 36.580 1.00 49.50 111 GLU A C 1
ATOM 852 O O . GLU A 1 111 ? -23.092 -33.964 36.106 1.00 49.50 111 GLU A O 1
ATOM 857 N N . GLY A 1 112 ? -21.233 -35.179 35.919 1.00 43.53 112 GLY A N 1
ATOM 858 C CA . GLY A 1 112 ? -20.781 -34.560 34.664 1.00 43.53 112 GLY A CA 1
ATOM 859 C C . GLY A 1 112 ? -21.551 -34.982 33.406 1.00 43.53 112 GLY A C 1
ATOM 860 O O . GLY A 1 112 ? -21.416 -34.345 32.358 1.00 43.53 112 GLY A O 1
ATOM 861 N N . GLN A 1 113 ? -22.377 -36.030 33.478 1.00 44.00 113 GLN A N 1
ATOM 862 C CA . GLN A 1 113 ? -22.971 -36.628 32.280 1.00 44.00 113 GLN A CA 1
ATOM 863 C C . GLN A 1 113 ? -24.212 -35.875 31.777 1.00 44.00 113 GLN A C 1
ATOM 865 O O . GLN A 1 113 ? -24.475 -35.871 30.579 1.00 44.00 113 GLN A O 1
ATOM 870 N N . VAL A 1 114 ? -24.938 -35.160 32.643 1.00 48.94 114 VAL A N 1
ATOM 871 C CA . VAL A 1 114 ? -26.194 -34.485 32.252 1.00 48.94 114 VAL A CA 1
ATOM 872 C C . VAL A 1 114 ? -25.942 -33.106 31.627 1.00 48.94 114 VAL A C 1
ATOM 874 O O . VAL A 1 114 ? -26.670 -32.666 30.737 1.00 48.94 114 VAL A O 1
ATOM 877 N N . ARG A 1 115 ? -24.849 -32.435 32.017 1.00 49.00 115 ARG A N 1
ATOM 878 C CA . ARG A 1 115 ? -24.473 -31.116 31.471 1.00 49.00 115 ARG A CA 1
ATOM 879 C C . ARG A 1 115 ? -23.890 -31.202 30.058 1.00 49.00 115 ARG A C 1
ATOM 881 O O . ARG A 1 115 ? -24.039 -30.262 29.280 1.00 49.00 115 ARG A O 1
ATOM 888 N N . SER A 1 116 ? -23.293 -32.340 29.698 1.00 46.78 116 SER A N 1
ATOM 889 C CA . SER A 1 116 ? -22.711 -32.566 28.368 1.00 46.78 116 SER A CA 1
ATOM 890 C C . SER A 1 116 ? -23.774 -32.632 27.257 1.00 46.78 116 SER A C 1
ATOM 892 O O . SER A 1 116 ? -23.564 -32.104 26.162 1.00 46.78 116 SER A O 1
ATOM 894 N N . PHE A 1 117 ? -24.962 -33.179 27.551 1.00 50.25 117 PHE A N 1
ATOM 895 C CA . PHE A 1 117 ? -26.063 -33.277 26.580 1.00 50.25 117 PHE A CA 1
ATOM 896 C C . PHE A 1 117 ? -26.755 -31.933 26.302 1.00 50.25 117 PHE A C 1
ATOM 898 O O . PHE A 1 117 ? -27.122 -31.645 25.163 1.00 50.25 117 PHE A O 1
ATOM 905 N N . LEU A 1 118 ? -26.883 -31.061 27.306 1.00 53.53 118 LEU A N 1
ATOM 906 C CA . LEU A 1 118 ? -27.486 -29.733 27.120 1.00 53.53 118 LEU A CA 1
ATOM 907 C C . LEU A 1 118 ? -26.583 -28.791 26.309 1.00 53.53 118 LEU A C 1
ATOM 909 O O . LEU A 1 118 ? -27.071 -28.067 25.439 1.00 53.53 118 LEU A O 1
ATOM 913 N N . VAL A 1 119 ? -25.265 -28.844 26.526 1.00 57.19 119 VAL A N 1
ATOM 914 C CA . VAL A 1 119 ? -24.301 -28.027 25.768 1.00 57.19 119 VAL A CA 1
ATOM 915 C C . VAL A 1 119 ? -24.211 -28.477 24.304 1.00 57.19 119 VAL A C 1
ATOM 917 O O . VAL A 1 119 ? -24.138 -27.632 23.411 1.00 57.19 119 VAL A O 1
ATOM 920 N N . THR A 1 120 ? -24.293 -29.783 24.026 1.00 57.31 120 THR A N 1
ATOM 921 C CA . THR A 1 120 ? -24.318 -30.297 22.643 1.00 57.31 120 THR A CA 1
ATOM 922 C C . THR A 1 120 ? -25.621 -29.963 21.912 1.00 57.31 120 THR A C 1
ATOM 924 O O . THR A 1 120 ? -25.567 -29.555 20.749 1.00 57.31 120 THR A O 1
ATOM 927 N N . CYS A 1 121 ? -26.779 -30.030 22.578 1.00 54.66 121 CYS A N 1
ATOM 928 C CA . CYS A 1 121 ? -28.058 -29.625 21.979 1.00 54.66 121 CYS A CA 1
ATOM 929 C C . CYS A 1 121 ? -28.109 -28.130 21.618 1.00 54.66 121 CYS A C 1
ATOM 931 O O . CYS A 1 121 ? -28.606 -27.773 20.548 1.00 54.66 121 CYS A O 1
ATOM 933 N N . LEU A 1 122 ? -27.560 -27.247 22.459 1.00 57.69 122 LEU A N 1
ATOM 934 C CA . LEU A 1 122 ? -27.519 -25.807 22.169 1.00 57.69 122 LEU A CA 1
ATOM 935 C C . LEU A 1 122 ? -26.513 -25.448 21.061 1.00 57.69 122 LEU A C 1
ATOM 937 O O . LEU A 1 122 ? -26.774 -24.551 20.259 1.00 57.69 122 LEU A O 1
ATOM 941 N N . PHE A 1 123 ? -25.397 -26.175 20.944 1.00 57.53 123 PHE A N 1
ATOM 942 C CA . PHE A 1 123 ? -24.454 -25.979 19.836 1.00 57.53 123 PHE A CA 1
ATOM 943 C C . PHE A 1 123 ? -25.050 -26.380 18.480 1.00 57.53 123 PHE A C 1
ATOM 945 O O . PHE A 1 123 ? -24.850 -25.684 17.482 1.00 57.53 123 PHE A O 1
ATOM 952 N N . LEU A 1 124 ? -25.816 -27.475 18.436 1.00 56.97 124 LEU A N 1
ATOM 953 C CA . LEU A 1 124 ? -26.459 -27.941 17.205 1.00 56.97 124 LEU A CA 1
ATOM 954 C C . LEU A 1 124 ? -27.549 -26.975 16.7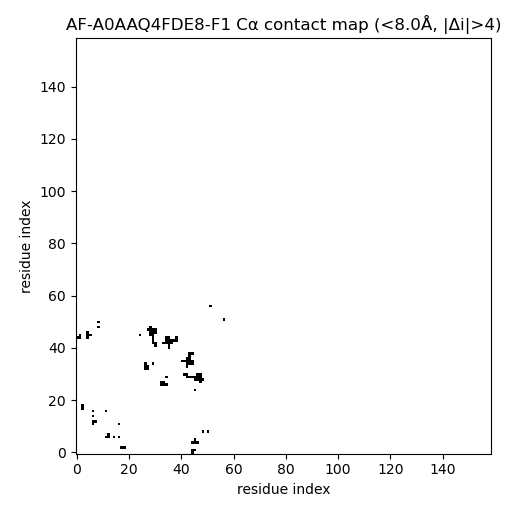26 1.00 56.97 124 LEU A C 1
ATOM 956 O O . LEU A 1 124 ? -27.615 -26.684 15.531 1.00 56.97 124 LEU A O 1
ATOM 960 N N . THR A 1 125 ? -28.349 -26.406 17.631 1.00 58.59 125 THR A N 1
ATOM 961 C CA . THR A 1 125 ? -29.355 -25.405 17.242 1.00 58.59 125 THR A CA 1
ATOM 962 C C . THR A 1 125 ? -28.702 -24.101 16.775 1.00 58.59 125 THR A C 1
ATOM 964 O O . THR A 1 125 ? -29.091 -23.571 15.732 1.00 58.59 125 THR A O 1
ATOM 967 N N . PHE A 1 126 ? -27.636 -23.633 17.433 1.00 55.28 126 PHE A N 1
ATOM 968 C CA . PHE A 1 126 ? -26.914 -22.423 17.017 1.00 55.28 126 PHE A CA 1
ATOM 969 C C . PHE A 1 126 ? -26.234 -22.557 15.639 1.00 55.28 126 PHE A C 1
ATOM 971 O O . PHE A 1 126 ? -26.247 -21.610 14.840 1.00 55.28 126 PHE A O 1
ATOM 978 N N . LEU A 1 127 ? -25.707 -23.744 15.304 1.00 56.44 127 LEU A N 1
ATOM 979 C CA . LEU A 1 127 ? -25.219 -24.031 13.950 1.00 56.44 127 LEU A CA 1
ATOM 980 C C . LEU A 1 127 ? -26.353 -24.050 12.915 1.00 56.44 127 LEU A C 1
ATOM 982 O O . LEU A 1 127 ? -26.137 -23.667 11.774 1.00 56.44 127 LEU A O 1
ATOM 986 N N . THR A 1 128 ? -27.580 -24.440 13.255 1.00 56.12 128 THR A N 1
ATOM 987 C CA . THR A 1 128 ? -28.667 -24.392 12.256 1.00 56.12 128 THR A CA 1
ATOM 988 C C . THR A 1 128 ? -29.159 -22.969 11.971 1.00 56.12 128 THR A C 1
ATOM 990 O O . THR A 1 128 ? -29.454 -22.644 10.819 1.00 56.12 128 THR A O 1
ATOM 993 N N . THR A 1 129 ? -29.180 -22.081 12.971 1.00 54.44 129 THR A N 1
ATOM 994 C CA . THR A 1 129 ? -29.743 -20.726 12.818 1.00 54.44 129 THR A CA 1
ATOM 995 C C . THR A 1 129 ? -28.795 -19.760 12.098 1.00 54.44 129 THR A C 1
ATOM 997 O O . THR A 1 129 ? -29.242 -18.875 11.368 1.00 54.44 129 THR A O 1
ATOM 1000 N N . THR A 1 130 ? -27.478 -19.940 12.234 1.00 49.38 130 THR A N 1
ATOM 1001 C CA . THR A 1 130 ? -26.471 -19.045 11.626 1.00 49.38 130 THR A CA 1
ATOM 1002 C C . THR A 1 130 ? -26.111 -19.397 10.175 1.00 49.38 130 THR A C 1
ATOM 1004 O O . THR A 1 130 ? -25.518 -18.585 9.465 1.00 49.38 130 THR A O 1
ATOM 1007 N N . TYR A 1 131 ? -26.533 -20.560 9.666 1.00 49.19 131 TYR A N 1
ATOM 1008 C CA . TYR A 1 131 ? -26.149 -21.061 8.336 1.00 49.19 131 TYR A CA 1
ATOM 1009 C C . TYR A 1 131 ? -27.109 -20.675 7.202 1.00 49.19 131 TYR A C 1
ATOM 1011 O O . TYR A 1 131 ? -27.004 -21.181 6.082 1.00 49.19 131 TYR A O 1
ATOM 1019 N N . LYS A 1 132 ? -28.000 -19.704 7.432 1.00 52.31 132 LYS A N 1
ATOM 1020 C CA . LYS A 1 132 ? -28.861 -19.142 6.377 1.00 52.31 132 LYS A CA 1
ATOM 1021 C C . LYS A 1 132 ? -28.116 -18.208 5.407 1.00 52.31 132 LYS A C 1
ATOM 1023 O O . LYS A 1 132 ? -28.735 -17.628 4.522 1.00 52.31 132 LYS A O 1
ATOM 1028 N N . CYS A 1 133 ? -26.793 -18.080 5.534 1.00 53.47 133 CYS A N 1
ATOM 1029 C CA . CYS A 1 133 ? -25.988 -17.188 4.707 1.00 53.47 133 CYS A CA 1
ATOM 1030 C C . CYS A 1 133 ? -24.594 -17.761 4.393 1.00 53.47 133 CYS A C 1
ATOM 1032 O O . CYS A 1 133 ? -23.592 -17.208 4.820 1.00 53.47 133 CYS A O 1
ATOM 1034 N N . SER A 1 134 ? -24.484 -18.868 3.646 1.00 47.12 134 SER A N 1
ATOM 1035 C CA . SER A 1 134 ? -23.316 -19.052 2.766 1.00 47.12 134 SER A CA 1
ATOM 1036 C C . SER A 1 134 ? -23.483 -20.176 1.745 1.00 47.12 134 SER A C 1
ATOM 1038 O O . SER A 1 134 ? -23.953 -21.283 2.000 1.00 47.12 134 SER A O 1
ATOM 1040 N N . LYS A 1 135 ? -23.050 -19.852 0.538 1.00 54.97 135 LYS A N 1
ATOM 1041 C CA . LYS A 1 135 ? -23.150 -20.574 -0.722 1.00 54.97 135 LYS A CA 1
ATOM 1042 C C . LYS A 1 135 ? -22.147 -21.736 -0.764 1.00 54.97 135 LYS A C 1
ATOM 1044 O O . LYS A 1 135 ? -21.107 -21.579 -1.384 1.00 54.97 135 LYS A O 1
ATOM 1049 N N . ARG A 1 136 ? -22.418 -22.884 -0.121 1.00 55.53 136 ARG A N 1
ATOM 1050 C CA . ARG A 1 136 ? -21.641 -24.147 -0.285 1.00 55.53 136 ARG A CA 1
ATOM 1051 C C . ARG A 1 136 ? -22.421 -25.375 0.235 1.00 55.53 136 ARG A C 1
ATOM 1053 O O . ARG A 1 136 ? -22.155 -25.898 1.306 1.00 55.53 136 ARG A O 1
ATOM 1060 N N . ARG A 1 137 ? -23.404 -25.860 -0.539 1.00 57.00 137 ARG A N 1
ATOM 1061 C CA . ARG A 1 137 ? -24.303 -26.974 -0.143 1.00 57.00 137 ARG A CA 1
ATOM 1062 C C . ARG A 1 137 ? -23.765 -28.400 -0.347 1.00 57.00 137 ARG A C 1
ATOM 1064 O O . ARG A 1 137 ? -24.460 -29.341 0.003 1.00 57.00 137 ARG A O 1
ATOM 1071 N N . LYS A 1 138 ? -22.572 -28.609 -0.911 1.00 55.19 138 LYS A N 1
ATOM 1072 C CA . LYS A 1 138 ? -22.177 -29.958 -1.376 1.00 55.19 138 LYS A CA 1
ATOM 1073 C C . LYS A 1 138 ? -21.273 -30.764 -0.434 1.00 55.19 138 LYS A C 1
ATOM 1075 O O . LYS A 1 138 ? -21.133 -31.956 -0.649 1.00 55.19 138 LYS A O 1
ATOM 1080 N N . PHE A 1 139 ? -20.702 -30.165 0.615 1.00 54.28 139 PHE A N 1
ATOM 1081 C CA . PHE A 1 139 ? -19.744 -30.873 1.484 1.00 54.28 139 PHE A CA 1
ATOM 1082 C C . PHE A 1 139 ? -20.332 -31.418 2.799 1.00 54.28 139 PHE A C 1
ATOM 1084 O O . PHE A 1 139 ? -19.835 -32.415 3.309 1.00 54.28 139 PHE A O 1
ATOM 1091 N N . LEU A 1 140 ? -21.409 -30.832 3.338 1.00 54.69 140 LEU A N 1
ATOM 1092 C CA . LEU A 1 140 ? -21.925 -31.217 4.664 1.00 54.69 140 LEU A CA 1
ATOM 1093 C C . LEU A 1 140 ? -22.915 -32.394 4.670 1.00 54.69 140 LEU A C 1
ATOM 1095 O O . LEU A 1 140 ? -23.032 -33.062 5.694 1.00 54.69 140 LEU A O 1
ATOM 1099 N N . ALA A 1 141 ? -23.574 -32.708 3.549 1.00 55.12 141 ALA A N 1
ATOM 1100 C CA . ALA A 1 141 ? -24.486 -33.857 3.484 1.00 55.12 141 ALA A CA 1
ATOM 1101 C C . ALA A 1 141 ? -23.748 -35.196 3.685 1.00 55.12 141 ALA A C 1
ATOM 1103 O O . ALA A 1 141 ? -24.252 -36.086 4.362 1.00 55.12 141 ALA A O 1
ATOM 1104 N N . SER A 1 142 ? -22.516 -35.303 3.175 1.00 54.50 142 SER A N 1
ATOM 1105 C CA . SER A 1 142 ? -21.687 -36.506 3.327 1.00 54.50 142 SER A CA 1
ATOM 1106 C C . SER A 1 142 ? -21.231 -36.720 4.778 1.00 54.50 142 SER A C 1
ATOM 1108 O O . SER A 1 142 ? -21.230 -37.843 5.278 1.00 54.50 142 SER A O 1
ATOM 1110 N N . PHE A 1 143 ? -20.921 -35.641 5.506 1.00 57.28 143 PHE A N 1
ATOM 1111 C CA . PHE A 1 143 ? -20.447 -35.748 6.889 1.00 57.28 143 PHE A CA 1
ATOM 1112 C C . PHE A 1 143 ? -21.577 -36.096 7.873 1.00 57.28 143 PHE A C 1
ATOM 1114 O O . PHE A 1 143 ? -21.390 -36.922 8.765 1.00 57.28 143 PHE A O 1
ATOM 1121 N N . ALA A 1 144 ? -22.780 -35.544 7.673 1.00 57.84 144 ALA A N 1
ATOM 1122 C CA . ALA A 1 144 ? -23.944 -35.855 8.508 1.00 57.84 144 ALA A CA 1
ATOM 1123 C C . ALA A 1 144 ? -24.419 -37.318 8.360 1.00 57.84 144 ALA A C 1
ATOM 1125 O O . ALA A 1 144 ? -24.860 -37.931 9.336 1.00 57.84 144 ALA A O 1
ATOM 1126 N N . MET A 1 145 ? -24.274 -37.912 7.168 1.00 57.44 145 MET A N 1
ATOM 1127 C CA . MET A 1 145 ? -24.624 -39.319 6.924 1.00 57.44 145 MET A CA 1
ATOM 1128 C C . MET A 1 145 ? -23.650 -40.306 7.601 1.00 57.44 145 MET A C 1
ATOM 1130 O O . MET A 1 145 ? -24.049 -41.385 8.046 1.00 57.44 145 MET A O 1
ATOM 1134 N N . GLN A 1 146 ? -22.370 -39.942 7.747 1.00 57.25 146 GLN A N 1
ATOM 1135 C CA . GLN A 1 146 ? -21.392 -40.806 8.426 1.00 57.25 146 GLN A CA 1
ATOM 1136 C C . GLN A 1 146 ? -21.590 -40.860 9.948 1.00 57.25 146 GLN A C 1
ATOM 1138 O O . GLN A 1 146 ? -21.352 -41.903 10.561 1.00 57.25 146 GLN A O 1
ATOM 1143 N N . ILE A 1 147 ? -22.052 -39.767 10.564 1.00 57.75 147 ILE A N 1
ATOM 1144 C CA . ILE A 1 147 ? -22.272 -39.706 12.017 1.00 57.75 147 ILE A CA 1
ATOM 1145 C C . ILE A 1 147 ? -23.482 -40.559 12.424 1.00 57.75 147 ILE A C 1
ATOM 1147 O O . ILE A 1 147 ? -23.388 -41.345 13.366 1.00 57.75 147 ILE A O 1
ATOM 1151 N N . THR A 1 148 ? -24.587 -40.483 11.680 1.00 57.47 148 THR A N 1
ATOM 1152 C CA . THR A 1 148 ? -25.810 -41.263 11.959 1.00 57.47 148 THR A CA 1
ATOM 1153 C C . THR A 1 148 ? -25.578 -42.773 11.861 1.00 57.47 148 THR A C 1
ATOM 1155 O O . THR A 1 148 ? -26.031 -43.526 12.722 1.00 57.47 148 THR A O 1
ATOM 1158 N N . THR A 1 149 ? -24.771 -43.221 10.897 1.00 57.56 149 THR A N 1
ATOM 1159 C CA . THR A 1 149 ? -24.449 -44.650 10.732 1.00 57.56 149 THR A CA 1
ATOM 1160 C C . THR A 1 149 ? -23.634 -45.213 11.907 1.00 57.56 149 THR A C 1
ATOM 1162 O O . THR A 1 149 ? -23.809 -46.370 12.296 1.00 57.56 149 THR A O 1
ATOM 1165 N N . ARG A 1 150 ? -22.749 -44.410 12.516 1.00 57.66 150 ARG A N 1
ATOM 1166 C CA . ARG A 1 150 ? -21.937 -44.853 13.666 1.00 57.66 150 ARG A CA 1
ATOM 1167 C C . ARG A 1 150 ? -22.732 -44.923 14.969 1.00 57.66 150 ARG A C 1
ATOM 1169 O O . ARG A 1 150 ? -22.423 -45.766 15.806 1.00 57.66 150 ARG A O 1
ATOM 1176 N N . VAL A 1 151 ? -23.752 -44.081 15.126 1.00 58.19 151 VAL A N 1
ATOM 1177 C CA . VAL A 1 151 ? -24.650 -44.124 16.291 1.00 58.19 151 VAL A CA 1
ATOM 1178 C C . VAL A 1 151 ? -25.600 -45.322 16.197 1.00 58.19 151 VAL A C 1
ATOM 1180 O O . VAL A 1 151 ? -25.741 -46.051 17.174 1.00 58.19 151 VAL A O 1
ATOM 1183 N N . ALA A 1 152 ? -26.155 -45.610 15.014 1.00 57.91 152 ALA A N 1
ATOM 1184 C CA . ALA A 1 152 ? -27.045 -46.758 14.818 1.00 57.91 152 ALA A CA 1
ATOM 1185 C C . ALA A 1 152 ? -26.350 -48.110 15.076 1.00 57.91 152 ALA A C 1
ATOM 1187 O O . ALA A 1 152 ? -26.918 -48.979 15.730 1.00 57.91 152 ALA A O 1
ATOM 1188 N N . LYS A 1 153 ? -25.087 -48.275 14.652 1.00 55.47 153 LYS A N 1
ATOM 1189 C CA . LYS A 1 153 ? -24.322 -49.508 14.927 1.00 55.47 153 LYS A CA 1
ATOM 1190 C C . LYS A 1 153 ? -24.007 -49.732 16.408 1.00 55.47 153 LYS A C 1
ATOM 1192 O O . LYS A 1 153 ? -23.825 -50.875 16.798 1.00 55.47 153 LYS A O 1
ATOM 1197 N N . ARG A 1 154 ? -23.939 -48.680 17.233 1.00 54.53 154 ARG A N 1
ATOM 1198 C CA . ARG A 1 154 ? -23.705 -48.831 18.680 1.00 54.53 154 ARG A CA 1
ATOM 1199 C C . ARG A 1 154 ? -24.958 -49.215 19.464 1.00 54.53 154 ARG A C 1
ATOM 1201 O O . ARG A 1 154 ? -24.812 -49.759 20.548 1.00 54.53 154 ARG A O 1
ATOM 1208 N N . LEU A 1 155 ? -26.152 -48.962 18.928 1.00 53.06 155 LEU A N 1
ATOM 1209 C CA . LEU A 1 155 ? -27.412 -49.322 19.587 1.00 53.06 155 LEU A CA 1
ATOM 1210 C C . LEU A 1 155 ? -27.803 -50.794 19.376 1.00 53.06 155 LEU A C 1
ATOM 1212 O O . LEU A 1 155 ? -28.510 -51.341 20.205 1.00 53.06 155 LEU A O 1
ATOM 1216 N N . VAL A 1 156 ? -27.302 -51.447 18.322 1.00 57.88 156 VAL A N 1
ATOM 1217 C CA . VAL A 1 156 ? -27.598 -52.864 18.011 1.00 57.88 156 VAL A CA 1
ATOM 1218 C C . VAL A 1 156 ? -26.636 -53.843 18.710 1.00 57.88 156 VAL A C 1
ATOM 1220 O O . VAL A 1 156 ? -26.844 -55.045 18.676 1.00 57.88 156 VAL A O 1
ATOM 1223 N N . SER A 1 157 ? -25.574 -53.361 19.364 1.00 51.91 157 SER A N 1
ATOM 1224 C CA . SER A 1 157 ? -24.612 -54.211 20.096 1.00 51.91 157 SER A CA 1
ATOM 1225 C C . SER A 1 157 ? -24.815 -54.201 21.616 1.00 51.91 157 SER A C 1
ATOM 1227 O O . SER A 1 157 ? -23.879 -54.522 22.343 1.00 51.91 157 SER A O 1
ATOM 1229 N N . PHE A 1 158 ? -25.987 -53.775 22.094 1.00 50.56 158 PHE A N 1
ATOM 1230 C CA . PHE A 1 158 ? -26.313 -53.691 23.524 1.00 50.56 158 PHE A CA 1
ATOM 1231 C C . PHE A 1 158 ? -27.517 -54.565 23.930 1.00 50.56 158 PHE A C 1
ATOM 1233 O O . PHE A 1 158 ? -28.081 -54.357 25.002 1.00 50.56 158 PHE A O 1
ATOM 1240 N N . GLU A 1 159 ? -27.881 -55.536 23.087 1.00 46.28 159 GLU A N 1
ATOM 1241 C CA . GLU A 1 159 ? -28.716 -56.697 23.437 1.00 46.28 159 GLU A CA 1
ATOM 1242 C C . GLU A 1 159 ? -27.856 -57.960 23.516 1.00 46.28 159 GLU A C 1
ATOM 1244 O O . GLU A 1 159 ? -26.944 -58.102 22.665 1.00 46.28 159 GLU A O 1
#

InterPro domains:
  IPR006612 THAP-type zinc finger [PS50950] (1-49)

Solvent-accessible surface area (backbone atoms only — not comparable to full-atom values): 10472 Å² total; per-residue (Å²): 109,61,67,54,43,52,31,60,68,70,68,43,84,83,60,81,76,75,86,52,100,82,64,79,82,65,44,73,22,17,64,93,51,39,76,42,87,52,81,90,43,78,26,45,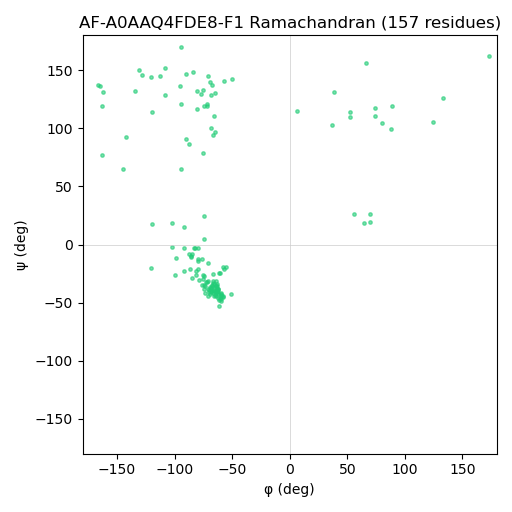38,57,75,60,63,82,88,72,55,69,70,61,52,50,55,50,51,51,53,51,51,53,53,51,52,55,51,50,56,52,52,52,53,61,55,70,70,64,68,87,77,86,80,82,84,82,88,85,85,85,79,92,79,87,81,88,81,81,90,79,91,79,79,89,66,87,74,64,66,69,60,55,56,57,55,53,54,53,51,55,52,54,57,61,70,67,58,84,76,70,97,69,85,81,67,58,64,64,56,58,55,55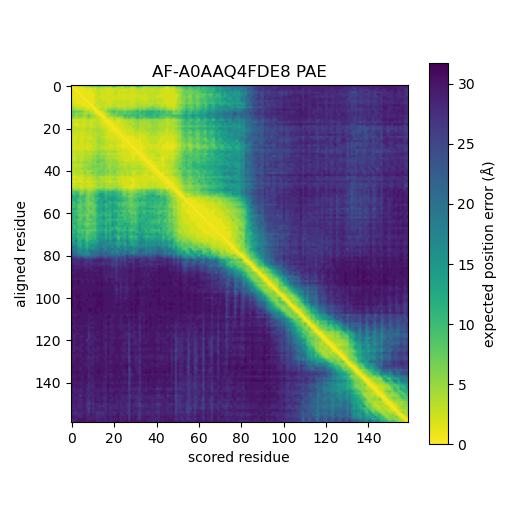,54,54,55,59,54,57,61,59,65,70,70,75,119

Mean predicted aligned error: 20.57 Å

Organism: Amblyomma americanum (NCBI:txid6943)